Protein AF-A0A5D2UEX8-F1 (afdb_monomer_lite)

pLDDT: mean 79.73, std 14.98, range [32.0, 95.94]

Sequence (135 aa):
VAEQDYEKEKLNERIAKLSGGVSVVQVGTQTEIELKEKKVRVEDALNATKAAVEEGIVVGGGCTFLRLASKVDAIKYSLDNNEEKVGADIVVRCCLEHATSVAKTFLMSDCVVVEIKEPKSVPAGNPVDNSGLHF

Foldseek 3Di:
DVVVVVVVVVVVVVVCVVVVNDDDDDDDDPDPVVVVVVVVVVVVVVVVVVVCVVPNDDDDLLLVLVVVLVCLVVVLVVDDDPVVNVVSVVSSVVSVVVSVVSVVVPDPDPDDDDDDDDDDDDPPDPPPPPPPPDD

Secondary structure (DSSP, 8-state):
-HHHHHHHHHHHHHHHHHHT---PPP---SSHHHHHHHHHHHHHHHHHHHHHHHH----TTTHHHHHHHHHHHHHHTT---HHHHHHHHHHHHHHHHHHHHHHHTT-S-S------PPPP---------TT----

Radius of gyration: 22.63 Å; chains: 1; bounding box: 55×47×54 Å

InterPro domains:
  IPR001844 Chaperonin Cpn60/GroEL [PTHR45633] (2-92)
  IPR002423 Chaperonin Cpn60/GroEL/TCP-1 family [PF00118] (9-83)
  IPR017998 T-complex protein 1 [PR00304] (24-46)
  IPR017998 T-complex protein 1 [PR00304] (57-69)
  IPR018370 Chaperonin Cpn60, conserved site [PS00296] (51-62)
  IPR027409 GroEL-like apical domain superfamily [G3DSA:3.50.7.10] (3-19)
  IPR027410 TCP-1-like chaperonin intermediate domain superfamily [G3DSA:3.30.260.10] (20-56)
  IPR027410 TCP-1-like chaperonin intermediate domain superfamily [SSF54849] (5-55)
  IPR027413 GroEL-like equatorial domain superfamily [G3DSA:1.10.560.10] (57-92)
  IPR027413 GroEL-like equatorial domain superfamily [SSF48592] (35-115)

Organism: Gossypium mustelinum (NCBI:txid34275)

Structure (mmCIF, N/CA/C/O backbone):
data_AF-A0A5D2UEX8-F1
#
_entry.id   AF-A0A5D2UEX8-F1
#
loop_
_atom_site.group_PDB
_atom_site.id
_atom_site.type_symbol
_atom_site.label_atom_id
_atom_site.label_alt_id
_atom_site.label_comp_id
_atom_site.label_asym_id
_atom_site.label_entity_id
_atom_site.label_seq_id
_atom_site.pdbx_PDB_ins_code
_atom_site.Cartn_x
_atom_site.Cartn_y
_atom_site.Cartn_z
_atom_site.occupancy
_atom_site.B_iso_or_equiv
_atom_site.auth_seq_id
_atom_site.auth_comp_id
_atom_site.auth_asym_id
_atom_site.auth_atom_id
_atom_site.pdbx_PDB_model_num
ATOM 1 N N . VAL A 1 1 ? -16.544 30.623 -1.976 1.00 60.50 1 VAL A N 1
ATOM 2 C CA . VAL A 1 1 ? -16.207 29.284 -2.520 1.00 60.50 1 VAL A CA 1
ATOM 3 C C . VAL A 1 1 ? -16.350 28.224 -1.433 1.00 60.50 1 VAL A C 1
ATOM 5 O O . VAL A 1 1 ? -17.199 27.367 -1.597 1.00 60.50 1 VAL A O 1
ATOM 8 N N . ALA A 1 2 ? -15.688 28.376 -0.279 1.00 60.72 2 ALA A N 1
ATOM 9 C CA . ALA A 1 2 ? -15.781 27.434 0.850 1.00 60.72 2 ALA A CA 1
ATOM 10 C C . ALA A 1 2 ? -17.203 27.149 1.399 1.00 60.72 2 ALA A C 1
ATOM 12 O O . ALA A 1 2 ? -17.463 26.039 1.846 1.00 60.72 2 ALA A O 1
ATOM 13 N N . GLU A 1 3 ? -18.136 28.110 1.348 1.00 67.31 3 GLU A N 1
ATOM 14 C CA . GLU A 1 3 ? -19.527 27.901 1.803 1.00 67.31 3 GLU A CA 1
ATOM 15 C C . GLU A 1 3 ? -20.307 26.898 0.931 1.00 67.31 3 GLU A C 1
ATOM 17 O O . GLU A 1 3 ? -21.041 26.068 1.459 1.00 67.31 3 GLU A O 1
ATOM 22 N N . GLN A 1 4 ? -20.112 26.913 -0.396 1.00 81.00 4 GLN A N 1
ATOM 23 C CA . GLN A 1 4 ? -20.830 26.007 -1.305 1.00 81.00 4 GLN A CA 1
ATOM 24 C C . GLN A 1 4 ? -20.332 24.562 -1.223 1.00 81.00 4 GLN A C 1
ATOM 26 O O . GLN A 1 4 ? -21.131 23.638 -1.382 1.00 81.00 4 GLN A O 1
ATOM 31 N N . ASP A 1 5 ? -19.033 24.358 -0.994 1.00 81.25 5 ASP A N 1
ATOM 32 C CA . ASP A 1 5 ? -18.465 23.012 -0.872 1.00 81.25 5 ASP A CA 1
ATOM 33 C C . ASP A 1 5 ? -18.983 22.318 0.397 1.00 81.25 5 ASP A C 1
ATOM 35 O O . ASP A 1 5 ? -19.409 21.164 0.336 1.00 81.25 5 ASP A O 1
ATOM 39 N N . TYR A 1 6 ? -19.079 23.055 1.510 1.00 80.75 6 TYR A N 1
ATOM 40 C CA . TYR A 1 6 ? -19.641 22.553 2.768 1.00 80.75 6 TYR A CA 1
ATOM 41 C C . TYR A 1 6 ? -21.126 22.173 2.647 1.00 80.75 6 TYR A C 1
ATOM 43 O O . TYR A 1 6 ? -21.553 21.112 3.113 1.00 80.75 6 TYR A O 1
ATOM 51 N N . GLU A 1 7 ? -21.931 23.018 1.996 1.00 84.88 7 GLU A N 1
ATOM 52 C CA . GLU A 1 7 ? -23.355 22.736 1.791 1.00 84.88 7 GLU A CA 1
ATOM 53 C C . GLU A 1 7 ? -23.586 21.541 0.858 1.00 84.88 7 GLU A C 1
ATOM 55 O O . GLU A 1 7 ? -24.441 20.695 1.145 1.00 84.88 7 GLU A O 1
ATOM 60 N N . LYS A 1 8 ? -22.801 21.420 -0.223 1.00 85.19 8 LYS A N 1
ATOM 61 C CA . LYS A 1 8 ? -22.847 20.256 -1.122 1.00 85.19 8 LYS A CA 1
ATOM 62 C C . LYS A 1 8 ? -22.486 18.964 -0.402 1.00 85.19 8 LYS A C 1
ATOM 64 O O . LYS A 1 8 ? -23.174 17.962 -0.587 1.00 85.19 8 LYS A O 1
ATOM 69 N N . GLU A 1 9 ? -21.454 18.981 0.435 1.00 83.31 9 GLU A N 1
ATOM 70 C CA . GLU A 1 9 ? -21.038 17.812 1.212 1.00 83.31 9 GLU A CA 1
ATOM 71 C C . GLU A 1 9 ? -22.136 17.372 2.194 1.00 83.31 9 GLU A C 1
ATOM 73 O O . GLU A 1 9 ? -22.502 16.195 2.240 1.00 83.31 9 GLU A O 1
ATOM 78 N N . LYS A 1 10 ? -22.767 18.323 2.899 1.00 83.31 10 LYS A N 1
ATOM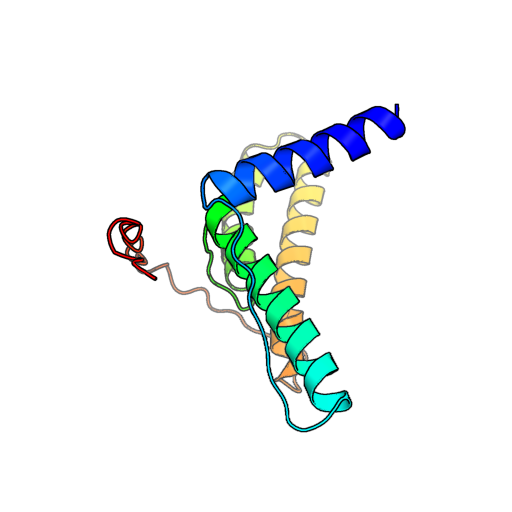 79 C CA . LYS A 1 10 ? -23.892 18.040 3.807 1.00 83.31 10 LYS A CA 1
ATOM 80 C C . LYS A 1 10 ? -25.141 17.522 3.094 1.00 83.31 10 LYS A C 1
ATOM 82 O O . LYS A 1 10 ? -25.833 16.652 3.633 1.00 83.31 10 LYS A O 1
ATOM 87 N N . LEU A 1 11 ? -25.464 18.056 1.917 1.00 82.62 11 LEU A N 1
ATOM 88 C CA . LEU A 1 11 ? -26.586 17.580 1.103 1.00 82.62 11 LEU A CA 1
ATOM 89 C C . LEU A 1 11 ? -26.324 16.166 0.575 1.00 82.62 11 LEU A C 1
ATOM 91 O O . LEU A 1 11 ? -27.205 15.312 0.681 1.00 82.62 11 LEU A O 1
ATOM 95 N N . ASN A 1 12 ? -25.106 15.892 0.106 1.00 81.31 12 ASN A N 1
ATOM 96 C CA . ASN A 1 12 ? -24.697 14.561 -0.337 1.00 81.31 12 ASN A CA 1
ATOM 97 C C . ASN A 1 12 ? -24.721 13.541 0.806 1.00 81.31 12 ASN A C 1
ATOM 99 O O . ASN A 1 12 ? -25.235 12.442 0.616 1.00 81.31 12 ASN A O 1
ATOM 103 N N . GLU A 1 13 ? -24.279 13.909 2.013 1.00 78.94 13 GLU A N 1
ATOM 104 C CA . GLU A 1 13 ? -24.421 13.065 3.209 1.00 78.94 13 GLU A CA 1
ATOM 105 C C . GLU A 1 13 ? -25.884 12.682 3.472 1.00 78.94 13 GLU A C 1
ATOM 107 O O . GLU A 1 13 ? -26.180 11.543 3.830 1.00 78.94 13 GLU A O 1
ATOM 112 N N . ARG A 1 14 ? -26.819 13.631 3.333 1.00 81.75 14 ARG A N 1
ATOM 113 C CA . ARG A 1 14 ? -28.248 13.377 3.571 1.00 81.75 14 ARG A CA 1
ATOM 114 C C . ARG A 1 14 ? -28.850 12.480 2.497 1.00 81.75 14 ARG A C 1
ATOM 116 O O . ARG A 1 14 ? -29.571 11.548 2.841 1.00 81.75 14 ARG A O 1
ATOM 123 N N . ILE A 1 15 ? -28.541 12.739 1.226 1.00 81.12 15 ILE A N 1
ATOM 124 C CA . ILE A 1 15 ? -28.991 11.908 0.101 1.00 81.12 15 ILE A CA 1
ATOM 125 C C . ILE A 1 15 ? -28.468 10.481 0.276 1.00 81.12 15 ILE A C 1
ATOM 127 O O . ILE A 1 15 ? -29.248 9.537 0.200 1.00 81.12 15 ILE A O 1
ATOM 131 N N . ALA A 1 16 ? -27.187 10.330 0.613 1.00 80.69 16 ALA A N 1
ATOM 132 C CA . ALA A 1 16 ? -26.571 9.033 0.848 1.00 80.69 16 ALA A CA 1
ATOM 133 C C . ALA A 1 16 ? -27.176 8.306 2.065 1.00 80.69 16 ALA A C 1
ATOM 135 O O . ALA A 1 16 ? -27.387 7.099 2.009 1.00 80.69 16 ALA A O 1
ATOM 136 N N . LYS A 1 17 ? -27.542 9.010 3.146 1.00 77.75 17 LYS A N 1
ATOM 137 C CA . LYS A 1 17 ? -28.271 8.398 4.279 1.00 77.75 17 LYS A CA 1
ATOM 138 C C . LYS A 1 17 ? -29.657 7.874 3.889 1.00 77.75 17 LYS A C 1
ATOM 140 O O . LYS A 1 17 ? -30.092 6.879 4.455 1.00 77.75 17 LYS A O 1
ATOM 145 N N . LEU A 1 18 ? -30.343 8.518 2.940 1.00 79.38 18 LEU A N 1
ATOM 146 C CA . LEU A 1 18 ? -31.648 8.069 2.435 1.00 79.38 18 LEU A CA 1
ATOM 147 C C . LEU A 1 18 ? -31.529 6.910 1.435 1.00 79.38 18 LEU A C 1
ATOM 149 O O . LEU A 1 18 ? -32.409 6.056 1.394 1.00 79.38 18 LEU A O 1
ATOM 153 N N . SER A 1 19 ? -30.457 6.871 0.641 1.00 81.56 19 SER A N 1
ATOM 154 C CA . SER A 1 19 ? -30.220 5.839 -0.377 1.00 81.56 19 SER A CA 1
ATOM 155 C C . SER A 1 19 ? -29.408 4.634 0.116 1.00 81.56 19 SER A C 1
ATOM 157 O O . SER A 1 19 ? -29.078 3.764 -0.685 1.00 81.56 19 SER A O 1
ATOM 159 N N . GLY A 1 20 ? -29.072 4.569 1.411 1.00 72.62 20 GLY A N 1
ATOM 160 C CA . GLY A 1 20 ? -28.251 3.494 1.985 1.00 72.62 20 GLY A CA 1
ATOM 161 C C . GLY A 1 20 ? -26.750 3.604 1.680 1.00 72.62 20 GLY A C 1
ATOM 162 O O . GLY A 1 20 ? -25.998 2.674 1.943 1.00 72.62 20 GLY A O 1
ATOM 163 N N . GLY A 1 21 ? -26.289 4.741 1.153 1.00 74.00 21 GLY A N 1
ATOM 164 C CA . GLY A 1 21 ? -24.887 5.011 0.819 1.00 74.00 21 GLY A CA 1
ATOM 165 C C . GLY A 1 21 ? -23.983 5.405 1.998 1.00 74.00 21 GLY A C 1
ATOM 166 O O . GLY A 1 21 ? -22.802 5.657 1.780 1.00 74.00 21 GLY A O 1
ATOM 167 N N . VAL A 1 22 ? -24.498 5.486 3.233 1.00 76.44 22 VAL A N 1
ATOM 168 C CA . VAL A 1 22 ? -23.695 5.767 4.441 1.00 76.44 22 VAL A CA 1
ATOM 169 C C . VAL A 1 22 ? -23.863 4.647 5.461 1.00 76.44 22 VAL A C 1
ATOM 171 O O . VAL A 1 22 ? -24.933 4.485 6.042 1.00 76.44 22 VAL A O 1
ATOM 174 N N . SER A 1 23 ? -22.778 3.928 5.738 1.00 73.69 23 SER A N 1
ATOM 175 C CA . SER A 1 23 ? -22.689 2.913 6.792 1.00 73.69 23 SER A CA 1
ATOM 176 C C . SER A 1 23 ? -21.909 3.446 7.998 1.00 73.69 23 SER A C 1
ATOM 178 O O . SER A 1 23 ? -20.800 3.960 7.842 1.00 73.69 23 SER A O 1
ATOM 180 N N . VAL A 1 24 ? -22.464 3.307 9.207 1.00 80.62 24 VAL A N 1
ATOM 181 C CA . VAL A 1 24 ? -21.809 3.719 10.462 1.00 80.62 24 VAL A CA 1
ATOM 182 C C . VAL A 1 24 ? -21.258 2.488 11.178 1.00 80.62 24 VAL A C 1
ATOM 184 O O . VAL A 1 24 ? -22.019 1.603 11.558 1.00 80.62 24 VAL A O 1
ATOM 187 N N . VAL A 1 25 ? -19.942 2.448 11.400 1.00 84.00 25 VAL A N 1
ATOM 188 C CA . VAL A 1 25 ? -19.274 1.369 12.146 1.00 84.00 25 VAL A CA 1
ATOM 189 C C . VAL A 1 25 ? -19.055 1.815 13.591 1.00 84.00 25 VAL A C 1
ATOM 191 O O . VAL A 1 25 ? -18.349 2.790 13.843 1.00 84.00 25 VAL A O 1
ATOM 194 N N . GLN A 1 26 ? -19.662 1.105 14.545 1.00 85.94 26 GLN A N 1
ATOM 195 C CA . GLN A 1 26 ? -19.477 1.351 15.977 1.00 85.94 26 GLN A CA 1
ATOM 196 C C . GLN A 1 26 ? -18.456 0.370 16.555 1.00 85.94 26 GLN A C 1
ATOM 198 O O . GLN A 1 26 ? -18.601 -0.843 16.421 1.00 85.94 26 GLN A O 1
ATOM 203 N N . VAL A 1 27 ? -17.429 0.897 17.220 1.00 84.06 27 VAL A N 1
ATOM 204 C CA . VAL A 1 27 ? -16.362 0.101 17.837 1.00 84.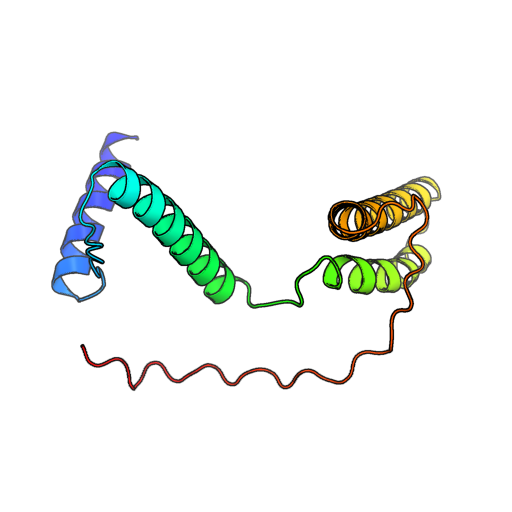06 27 VAL A CA 1
ATOM 205 C C . VAL A 1 27 ? -16.452 0.260 19.351 1.00 84.06 27 VAL A C 1
ATOM 207 O O . VAL A 1 27 ? -16.299 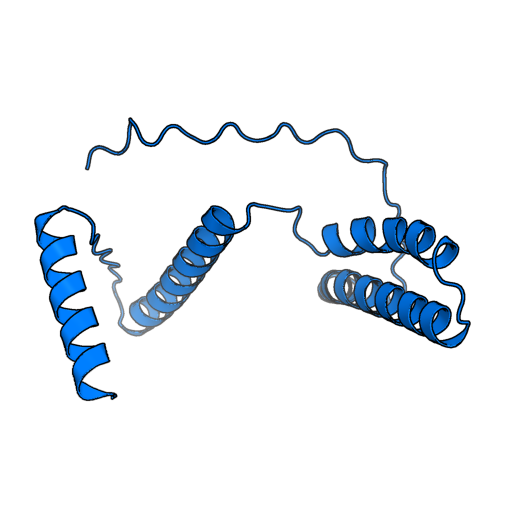1.365 19.862 1.00 84.06 27 VAL A O 1
ATOM 210 N N . GLY A 1 28 ? -16.719 -0.838 20.063 1.00 85.94 28 GLY A N 1
ATOM 211 C CA . GLY A 1 28 ? -16.803 -0.866 21.527 1.00 85.94 28 GLY A CA 1
ATOM 212 C C . GLY A 1 28 ? -15.538 -1.419 22.197 1.00 85.94 28 GLY A C 1
ATOM 213 O O . GLY A 1 28 ? -14.930 -2.383 21.713 1.00 85.94 28 GLY A O 1
ATOM 214 N N . THR A 1 29 ? -15.160 -0.826 23.332 1.00 86.69 29 THR A N 1
ATOM 215 C CA . THR A 1 29 ? -14.075 -1.275 24.230 1.00 86.69 29 THR A CA 1
ATOM 216 C C . THR A 1 29 ? -14.439 -1.030 25.693 1.00 86.69 29 THR A C 1
ATOM 218 O O . THR A 1 29 ? -15.394 -0.311 25.984 1.00 86.69 29 THR A O 1
ATOM 221 N N . GLN A 1 30 ? -13.692 -1.645 26.618 1.00 86.75 30 GLN A N 1
ATOM 222 C CA . GLN A 1 30 ? -13.934 -1.499 28.059 1.00 86.75 30 GLN A CA 1
ATOM 223 C C . GLN A 1 30 ? -13.282 -0.238 28.645 1.00 86.75 30 GLN A C 1
ATOM 225 O O . GLN A 1 30 ? -13.770 0.288 29.641 1.00 86.75 30 GLN A O 1
ATOM 230 N N . THR A 1 31 ? -12.206 0.267 28.030 1.00 91.94 31 THR A N 1
ATOM 231 C CA . THR A 1 31 ? -11.480 1.461 28.493 1.00 91.94 31 THR A CA 1
ATOM 232 C C . THR A 1 31 ? -11.325 2.508 27.385 1.00 91.94 31 THR A C 1
ATOM 234 O O . THR A 1 31 ? -11.338 2.187 26.192 1.00 91.94 31 THR A O 1
ATOM 237 N N . GLU A 1 32 ? -11.165 3.777 27.776 1.00 88.81 32 GLU A N 1
ATOM 238 C CA . GLU A 1 32 ? -10.996 4.909 26.849 1.00 88.81 32 GLU A CA 1
ATOM 239 C C . GLU A 1 32 ? -9.686 4.823 26.044 1.00 88.81 32 GLU A C 1
ATOM 241 O O . GLU A 1 32 ? -9.648 5.170 24.863 1.00 88.81 32 GLU A O 1
ATOM 246 N N . ILE A 1 33 ? -8.618 4.302 26.657 1.00 91.31 33 ILE A N 1
ATOM 247 C CA . ILE A 1 33 ? -7.313 4.131 26.002 1.00 91.31 33 ILE A CA 1
ATOM 248 C C . ILE A 1 33 ? -7.428 3.107 24.864 1.00 91.31 33 ILE A C 1
ATOM 250 O O . ILE A 1 33 ? -7.024 3.389 23.735 1.00 91.31 33 ILE A O 1
ATOM 254 N N . GLU A 1 34 ? -8.061 1.960 25.129 1.00 89.94 34 GLU A N 1
ATOM 255 C CA . GLU A 1 34 ? -8.329 0.944 24.105 1.00 89.94 34 GLU A CA 1
ATOM 256 C C . GLU A 1 34 ? -9.261 1.461 23.007 1.00 89.94 34 GLU A C 1
ATOM 258 O O . GLU A 1 34 ? -9.091 1.099 21.841 1.00 89.94 34 GLU A O 1
ATOM 263 N N . LEU A 1 35 ? -10.239 2.309 23.358 1.00 92.06 35 LEU A N 1
ATOM 264 C CA . LEU A 1 35 ? -11.164 2.898 22.387 1.00 92.06 35 LEU A CA 1
ATOM 265 C C . LEU A 1 35 ? -10.384 3.701 21.347 1.00 92.06 35 LEU A C 1
ATOM 267 O O . LEU A 1 35 ? -10.608 3.558 20.144 1.00 92.06 35 LEU A O 1
ATOM 271 N N . LYS A 1 36 ? -9.438 4.522 21.814 1.00 89.12 36 LYS A N 1
ATOM 272 C CA . LYS A 1 36 ? -8.610 5.363 20.951 1.00 89.12 36 LYS A CA 1
ATOM 273 C C . LYS A 1 36 ? -7.673 4.531 20.078 1.00 89.12 36 LYS A C 1
ATOM 275 O O . LYS A 1 36 ? -7.556 4.810 18.888 1.00 89.12 36 LYS A O 1
ATOM 280 N N . GLU A 1 37 ? -7.062 3.485 20.630 1.00 92.38 37 GLU A N 1
ATOM 281 C CA . GLU A 1 37 ? -6.197 2.577 19.870 1.00 92.38 37 GLU A CA 1
ATOM 282 C C . GLU A 1 37 ? -6.975 1.811 18.786 1.00 92.38 37 GLU A C 1
ATOM 284 O O . GLU A 1 37 ? -6.567 1.780 17.622 1.00 92.38 37 GLU A O 1
ATOM 289 N N . LYS A 1 38 ? -8.134 1.230 19.135 1.00 91.12 38 LYS A N 1
ATOM 290 C CA . LYS A 1 38 ? -8.977 0.526 18.159 1.00 91.12 38 LYS A CA 1
ATOM 291 C C . LYS A 1 38 ? -9.528 1.466 17.098 1.00 91.12 38 LYS A C 1
ATOM 293 O O . LYS A 1 38 ? -9.613 1.055 15.946 1.00 91.12 38 LYS A O 1
ATOM 298 N N . LYS A 1 39 ? -9.876 2.704 17.457 1.00 90.62 39 LYS A N 1
ATOM 299 C CA . LYS A 1 39 ? -10.333 3.704 16.491 1.00 90.62 39 LYS A CA 1
ATOM 300 C C . LYS A 1 39 ? -9.280 3.947 15.409 1.00 90.62 39 LYS A C 1
ATOM 302 O O . LYS A 1 39 ? -9.604 3.799 14.238 1.00 90.62 39 LYS A O 1
ATOM 307 N N . VAL A 1 40 ? -8.030 4.225 15.792 1.00 93.62 40 VAL A N 1
ATOM 308 C CA . VAL A 1 40 ? -6.937 4.463 14.828 1.00 93.62 40 VAL A CA 1
ATOM 309 C C . VAL A 1 40 ? -6.696 3.233 13.948 1.00 93.62 40 VAL A C 1
ATOM 311 O O . VAL A 1 40 ? -6.530 3.360 12.741 1.00 93.62 40 VAL A O 1
ATOM 314 N N . ARG A 1 41 ? -6.752 2.026 14.524 1.00 94.06 41 ARG A N 1
ATOM 315 C CA . ARG A 1 41 ? -6.600 0.772 13.767 1.00 94.06 41 ARG A CA 1
ATOM 316 C C . ARG A 1 41 ? -7.725 0.548 12.749 1.00 94.06 41 ARG A C 1
ATOM 318 O O . ARG A 1 41 ? -7.471 0.066 11.651 1.00 94.06 41 ARG A O 1
ATOM 325 N N . VAL A 1 42 ? -8.966 0.868 13.115 1.00 93.75 42 VAL A N 1
ATOM 326 C CA . VAL A 1 42 ? -10.125 0.738 12.218 1.00 93.75 42 VAL A CA 1
ATOM 327 C C . VAL A 1 42 ? -10.093 1.800 11.122 1.00 93.75 42 VAL A C 1
ATOM 329 O O . VAL A 1 42 ? -10.388 1.479 9.975 1.00 93.75 42 VAL A O 1
ATOM 332 N N . GLU A 1 43 ? -9.701 3.033 11.446 1.00 91.56 43 GLU A N 1
ATOM 333 C CA . GLU A 1 43 ? -9.517 4.101 10.456 1.00 91.56 43 GLU A CA 1
ATOM 334 C C . GLU A 1 43 ? -8.445 3.731 9.421 1.00 91.56 43 GLU A C 1
ATOM 336 O O . GLU A 1 43 ? -8.684 3.870 8.222 1.00 91.56 43 GLU A O 1
ATOM 341 N N . ASP A 1 44 ? -7.311 3.181 9.862 1.00 95.94 44 ASP A N 1
ATOM 342 C CA . ASP A 1 44 ? -6.244 2.710 8.974 1.00 95.94 44 ASP A CA 1
ATOM 343 C C . ASP A 1 44 ? -6.718 1.569 8.055 1.00 95.94 44 ASP A C 1
ATOM 345 O O . ASP A 1 44 ? -6.585 1.643 6.833 1.00 95.94 44 ASP A O 1
ATOM 349 N N . ALA A 1 45 ? -7.386 0.555 8.616 1.00 94.25 45 ALA A N 1
ATOM 350 C CA . ALA A 1 45 ? -7.920 -0.567 7.841 1.00 94.25 45 ALA A CA 1
ATOM 351 C C . ALA A 1 45 ? -8.984 -0.136 6.814 1.00 94.25 45 ALA A C 1
ATOM 353 O O . ALA A 1 45 ? -9.024 -0.640 5.687 1.00 94.25 45 ALA A O 1
ATOM 354 N N . LEU A 1 46 ? -9.855 0.803 7.185 1.00 91.12 46 LEU A N 1
ATOM 355 C CA . LEU A 1 46 ? -10.888 1.334 6.301 1.00 91.12 46 LEU A CA 1
ATOM 356 C C . LEU A 1 46 ? -10.270 2.125 5.144 1.00 91.12 46 LEU A C 1
ATOM 358 O O . LEU A 1 46 ? -10.703 1.983 4.003 1.00 91.12 46 LEU A O 1
ATOM 362 N N . ASN A 1 47 ? -9.230 2.912 5.409 1.00 92.88 47 ASN A N 1
ATOM 363 C CA . ASN A 1 47 ? -8.524 3.636 4.357 1.00 92.88 47 ASN A CA 1
ATOM 364 C C . ASN A 1 47 ? -7.746 2.684 3.435 1.00 92.88 47 ASN A C 1
ATOM 366 O O . ASN A 1 47 ? -7.809 2.836 2.216 1.00 92.88 47 ASN A O 1
ATOM 370 N N . ALA A 1 48 ? -7.095 1.657 3.988 1.00 94.38 48 ALA A N 1
ATOM 371 C CA . ALA A 1 48 ? -6.372 0.654 3.209 1.00 94.38 48 ALA A CA 1
ATOM 372 C C . ALA A 1 48 ? -7.296 -0.143 2.272 1.00 94.38 48 ALA A C 1
ATOM 374 O O . ALA A 1 48 ? -6.968 -0.369 1.109 1.00 94.38 48 ALA A O 1
ATOM 375 N N . THR A 1 49 ? -8.470 -0.549 2.759 1.00 93.75 49 THR A N 1
ATOM 376 C CA . THR A 1 49 ? -9.448 -1.298 1.951 1.00 93.75 49 THR A CA 1
ATOM 377 C C . THR A 1 49 ? -10.098 -0.436 0.875 1.00 93.75 49 THR A C 1
ATOM 379 O O . THR A 1 49 ? -10.283 -0.920 -0.238 1.00 93.75 49 THR A O 1
ATOM 382 N N . LYS A 1 50 ? -10.381 0.843 1.155 1.00 90.94 50 LYS A N 1
ATOM 383 C CA . LYS A 1 50 ? -10.850 1.790 0.131 1.00 90.94 50 LYS A CA 1
ATOM 384 C C . LYS A 1 50 ? -9.840 1.942 -1.006 1.00 90.94 50 LYS A C 1
ATOM 386 O O . LYS A 1 50 ? -10.208 1.745 -2.158 1.00 90.94 50 LYS A O 1
ATOM 391 N N . ALA A 1 51 ? -8.570 2.189 -0.680 1.00 92.44 51 ALA A N 1
ATOM 392 C CA . ALA A 1 51 ? -7.511 2.313 -1.684 1.00 92.44 51 ALA A CA 1
ATOM 393 C C . ALA A 1 51 ? -7.336 1.022 -2.506 1.00 92.44 51 ALA A C 1
ATOM 395 O O . ALA A 1 51 ? -7.211 1.065 -3.726 1.00 92.44 51 ALA A O 1
ATOM 396 N N . ALA A 1 52 ? -7.406 -0.141 -1.852 1.00 92.44 52 ALA A N 1
ATOM 397 C CA . ALA A 1 52 ? -7.319 -1.437 -2.521 1.00 92.44 52 ALA A CA 1
ATOM 398 C C . ALA A 1 52 ? -8.475 -1.702 -3.503 1.00 92.44 52 ALA A C 1
ATOM 400 O O . ALA A 1 52 ? -8.279 -2.396 -4.499 1.00 92.44 52 ALA A O 1
ATOM 401 N N . VAL A 1 53 ? -9.675 -1.181 -3.230 1.00 91.81 53 VAL A N 1
ATOM 402 C CA . VAL A 1 53 ? -10.828 -1.295 -4.137 1.00 91.81 53 VAL A CA 1
ATOM 403 C C . VAL A 1 53 ? -10.676 -0.373 -5.350 1.00 91.81 53 VAL A C 1
ATOM 405 O O . VAL A 1 53 ? -11.068 -0.760 -6.447 1.00 91.81 53 VAL A O 1
ATOM 408 N N . GLU A 1 54 ? -10.098 0.816 -5.171 1.00 89.31 54 GLU A N 1
ATOM 409 C CA . GLU A 1 54 ? -9.918 1.803 -6.244 1.00 89.31 54 GLU A CA 1
ATOM 410 C C . GLU A 1 54 ? -8.758 1.452 -7.192 1.00 89.31 54 GLU A C 1
ATOM 412 O O . GLU A 1 54 ? -8.931 1.484 -8.411 1.00 89.31 54 GLU A O 1
ATOM 417 N N . GLU A 1 55 ? -7.589 1.094 -6.652 1.00 90.56 55 GLU A N 1
ATOM 418 C CA . GLU A 1 55 ? -6.358 0.874 -7.436 1.00 90.56 55 GLU A CA 1
ATOM 419 C C . GLU A 1 55 ? -6.013 -0.611 -7.643 1.00 90.56 55 GLU A C 1
ATOM 421 O O . GLU A 1 55 ? -5.174 -0.960 -8.479 1.00 90.56 55 GLU A O 1
ATOM 426 N N . GLY A 1 56 ? -6.669 -1.508 -6.905 1.00 88.94 56 GLY A N 1
ATOM 427 C CA . GLY A 1 56 ? -6.356 -2.933 -6.880 1.00 88.94 56 GLY A CA 1
ATOM 428 C C . GLY A 1 56 ? -5.278 -3.303 -5.856 1.00 88.94 56 GLY A C 1
ATOM 429 O O . GLY A 1 56 ? -4.781 -2.486 -5.084 1.00 88.94 56 GLY A O 1
ATOM 430 N N . ILE A 1 57 ? -4.920 -4.590 -5.823 1.00 90.44 57 ILE A N 1
ATOM 431 C CA . ILE A 1 57 ? -4.024 -5.165 -4.810 1.00 90.44 57 ILE A CA 1
ATOM 432 C C . ILE A 1 57 ? -2.752 -5.693 -5.474 1.00 90.44 57 ILE A C 1
ATOM 434 O O . ILE A 1 57 ? -2.799 -6.385 -6.493 1.00 90.44 57 ILE A O 1
ATOM 438 N N . VAL A 1 58 ? -1.604 -5.420 -4.853 1.00 89.50 58 VAL A N 1
ATOM 439 C CA 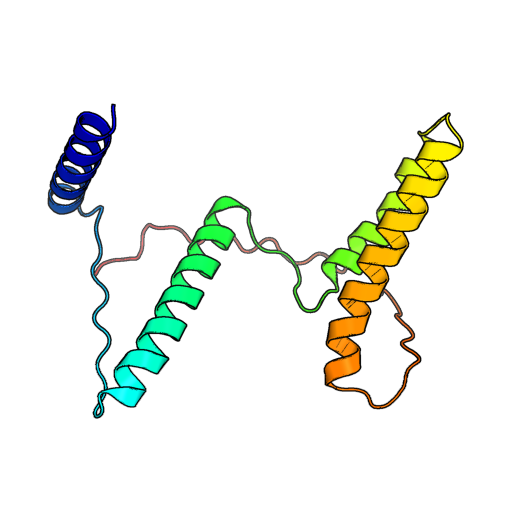. VAL A 1 58 ? -0.285 -5.925 -5.263 1.00 89.50 58 VAL A CA 1
ATOM 440 C C . VAL A 1 58 ? 0.385 -6.711 -4.136 1.00 89.50 58 VAL A C 1
ATOM 442 O O . VAL A 1 58 ? -0.060 -6.707 -2.989 1.00 89.50 58 VAL A O 1
ATOM 445 N N . VAL A 1 59 ? 1.479 -7.408 -4.451 1.00 88.75 59 VAL A N 1
ATOM 446 C CA . VAL A 1 59 ? 2.233 -8.168 -3.444 1.00 88.75 59 VAL A CA 1
ATOM 447 C C . VAL A 1 59 ? 2.950 -7.202 -2.492 1.00 88.75 59 VAL A C 1
ATOM 449 O O . VAL A 1 59 ? 3.717 -6.344 -2.930 1.00 88.75 59 VAL A O 1
ATOM 452 N N . GLY A 1 60 ? 2.716 -7.350 -1.188 1.00 86.75 60 GLY A N 1
ATOM 453 C CA . GLY A 1 60 ? 3.328 -6.517 -0.150 1.00 86.75 60 GLY A CA 1
ATOM 454 C C . GLY A 1 60 ? 4.806 -6.828 0.127 1.00 86.75 60 GLY A C 1
ATOM 455 O O . GLY A 1 60 ? 5.507 -7.436 -0.684 1.00 86.75 60 GLY A O 1
ATOM 456 N N . GLY A 1 61 ? 5.292 -6.386 1.291 1.00 83.69 61 GLY A N 1
ATOM 457 C CA . GLY A 1 61 ? 6.637 -6.706 1.795 1.00 83.69 61 GLY A CA 1
ATOM 458 C C . GLY A 1 61 ? 7.798 -6.136 0.971 1.00 83.69 61 GLY A C 1
ATOM 459 O O . GLY A 1 61 ? 8.912 -6.637 1.058 1.00 83.69 61 GLY A O 1
ATOM 460 N N . GLY A 1 62 ? 7.544 -5.139 0.119 1.00 84.44 62 GLY A N 1
ATOM 461 C CA . GLY A 1 62 ? 8.550 -4.580 -0.790 1.00 84.44 62 GLY A CA 1
ATOM 462 C C . GLY A 1 62 ? 8.848 -5.439 -2.027 1.00 84.44 62 GLY A C 1
ATOM 463 O O . GLY A 1 62 ? 9.575 -4.994 -2.914 1.00 84.44 62 GLY A O 1
ATOM 464 N N . CYS A 1 63 ? 8.240 -6.625 -2.168 1.00 86.31 63 CYS A N 1
ATOM 465 C CA . CYS A 1 63 ? 8.442 -7.499 -3.330 1.00 86.31 63 CYS A CA 1
ATOM 466 C C . CYS A 1 63 ? 7.971 -6.870 -4.648 1.00 86.31 63 CYS A C 1
ATOM 468 O O . CYS A 1 63 ? 8.533 -7.155 -5.706 1.00 86.31 63 CYS A O 1
ATOM 470 N N . THR A 1 64 ? 6.956 -6.004 -4.606 1.00 87.81 64 THR A N 1
ATOM 471 C CA . THR A 1 64 ? 6.497 -5.288 -5.805 1.00 87.81 64 THR A CA 1
ATOM 472 C C . THR A 1 64 ? 7.569 -4.340 -6.348 1.00 87.81 64 THR A C 1
ATOM 474 O O . THR A 1 64 ? 7.784 -4.324 -7.556 1.00 87.81 64 THR A O 1
ATOM 477 N N . PHE A 1 65 ? 8.323 -3.641 -5.491 1.00 88.19 65 PHE A N 1
ATOM 478 C CA . PHE A 1 65 ? 9.421 -2.773 -5.936 1.00 88.19 65 PHE A CA 1
ATOM 479 C C . PHE A 1 65 ? 10.533 -3.555 -6.638 1.00 88.19 65 PHE A C 1
ATOM 481 O O . PHE A 1 65 ? 11.038 -3.111 -7.665 1.00 88.19 65 PHE A O 1
ATOM 488 N N . LEU A 1 66 ? 10.848 -4.757 -6.149 1.00 86.69 66 LEU A N 1
ATOM 489 C CA . LEU A 1 66 ? 11.821 -5.656 -6.775 1.00 86.69 66 LEU A CA 1
ATOM 490 C C . LEU A 1 66 ? 11.382 -6.096 -8.180 1.00 86.69 66 LEU A C 1
ATOM 492 O O . LEU A 1 66 ? 12.180 -6.103 -9.114 1.00 86.69 66 LEU A O 1
ATOM 496 N N . ARG A 1 67 ? 10.091 -6.404 -8.351 1.00 86.31 67 ARG A N 1
ATOM 497 C CA . ARG A 1 67 ? 9.512 -6.765 -9.658 1.00 86.31 67 ARG A CA 1
ATOM 498 C C . ARG A 1 67 ? 9.434 -5.588 -10.627 1.00 86.31 67 ARG A C 1
ATOM 500 O O . ARG A 1 67 ? 9.500 -5.786 -11.837 1.00 86.31 67 ARG A O 1
ATOM 507 N N . LEU A 1 68 ? 9.234 -4.375 -10.117 1.00 86.94 68 LEU A N 1
ATOM 508 C CA . LEU A 1 68 ? 9.247 -3.170 -10.942 1.00 86.94 68 LEU A CA 1
ATOM 509 C C . LEU A 1 68 ? 10.672 -2.837 -11.383 1.00 86.94 68 LEU A C 1
ATOM 511 O O . LEU A 1 68 ? 10.877 -2.566 -12.562 1.00 86.94 68 LEU A O 1
ATOM 515 N N . ALA A 1 69 ? 11.653 -2.958 -10.485 1.00 87.75 69 ALA A N 1
ATOM 516 C CA . ALA A 1 69 ? 13.062 -2.720 -10.781 1.00 87.75 69 ALA A CA 1
ATOM 517 C C . ALA A 1 69 ? 13.562 -3.559 -11.971 1.00 87.75 69 ALA A C 1
ATOM 519 O O . ALA A 1 69 ? 14.192 -3.007 -12.868 1.00 87.75 69 ALA A O 1
ATOM 520 N N . SER A 1 70 ? 13.191 -4.845 -12.059 1.00 84.94 70 SER A N 1
ATOM 521 C CA . SER A 1 70 ? 13.571 -5.705 -13.196 1.00 84.94 70 SER A CA 1
ATOM 522 C C . SER A 1 70 ? 12.963 -5.278 -14.538 1.00 84.94 70 SER A C 1
ATOM 524 O O . SER A 1 70 ? 13.456 -5.666 -15.591 1.00 84.94 70 SER A O 1
ATOM 526 N N . LYS A 1 71 ? 11.873 -4.498 -14.531 1.00 86.88 71 LYS A N 1
ATOM 527 C CA . LYS A 1 71 ? 11.261 -3.963 -15.759 1.00 86.88 71 LYS A CA 1
ATOM 528 C C . LYS A 1 71 ? 11.892 -2.647 -16.211 1.00 86.88 71 LYS A C 1
ATOM 530 O O . LYS A 1 71 ? 11.753 -2.296 -17.379 1.00 86.88 71 LYS A O 1
ATOM 535 N N . VAL A 1 72 ? 12.585 -1.927 -15.325 1.00 86.19 72 VAL A N 1
ATOM 536 C CA . VAL A 1 72 ? 13.221 -0.644 -15.665 1.00 86.19 72 VAL A CA 1
ATOM 537 C C . VAL A 1 72 ? 14.352 -0.837 -16.674 1.00 86.19 72 VAL A C 1
ATOM 5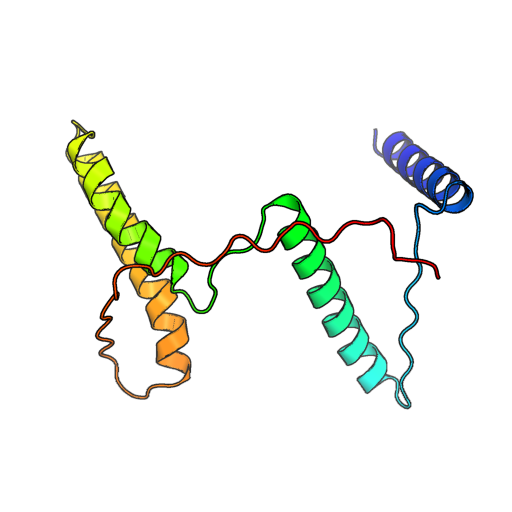39 O O . VAL A 1 72 ? 14.567 0.034 -17.512 1.00 86.19 72 VAL A O 1
ATOM 542 N N . ASP A 1 73 ? 15.019 -1.992 -16.678 1.00 83.88 73 ASP A N 1
ATOM 543 C CA . ASP A 1 73 ? 16.071 -2.275 -17.658 1.00 83.88 73 ASP A CA 1
ATOM 544 C C . ASP A 1 73 ? 15.542 -2.254 -19.100 1.00 83.88 73 ASP A C 1
ATOM 546 O O . ASP A 1 73 ? 16.214 -1.729 -19.983 1.00 83.88 73 ASP A O 1
ATOM 550 N N . ALA A 1 74 ? 14.298 -2.688 -19.338 1.00 86.06 74 ALA A N 1
ATOM 551 C CA . ALA A 1 74 ? 13.656 -2.560 -20.648 1.00 86.06 74 ALA A CA 1
ATOM 552 C C . ALA A 1 74 ? 13.457 -1.088 -21.063 1.00 86.06 74 ALA A C 1
ATOM 554 O O . ALA A 1 74 ? 13.621 -0.744 -22.232 1.00 86.06 74 ALA A O 1
ATOM 555 N N . ILE A 1 75 ? 13.150 -0.213 -20.101 1.00 84.06 75 ILE A N 1
ATOM 556 C CA . ILE A 1 75 ? 12.930 1.225 -20.323 1.00 84.06 75 ILE A CA 1
ATOM 557 C C . ILE A 1 75 ? 14.259 1.938 -20.610 1.00 84.06 75 ILE A C 1
ATOM 559 O O . ILE A 1 75 ? 14.311 2.836 -21.449 1.00 84.06 75 ILE A O 1
ATOM 563 N N . LYS A 1 76 ? 15.364 1.500 -19.993 1.00 82.50 76 LYS A N 1
ATOM 564 C CA . LYS A 1 76 ? 16.704 2.052 -20.264 1.00 82.50 76 LYS A CA 1
ATOM 565 C C . LYS A 1 76 ? 17.120 1.916 -21.728 1.00 82.50 76 LYS A C 1
ATOM 567 O O . LYS A 1 76 ? 17.823 2.789 -22.230 1.00 82.50 76 LYS A O 1
ATOM 572 N N . TYR A 1 77 ? 16.680 0.858 -22.413 1.00 80.44 77 TYR A N 1
ATOM 573 C CA . TYR A 1 77 ? 16.981 0.652 -23.833 1.00 80.44 77 TYR A CA 1
ATOM 574 C C . TYR A 1 77 ? 16.193 1.575 -24.768 1.00 80.44 77 TYR A C 1
ATOM 576 O O . TYR A 1 77 ? 16.643 1.806 -25.885 1.00 80.44 77 TYR A O 1
ATOM 584 N N . SER A 1 78 ? 15.053 2.114 -24.325 1.00 83.81 78 SER A N 1
ATOM 585 C CA . SER A 1 78 ? 14.264 3.084 -25.099 1.00 83.81 78 SER A CA 1
ATOM 586 C C . SER A 1 78 ? 14.685 4.543 -24.901 1.00 83.81 78 SER A C 1
ATOM 588 O O . SER A 1 78 ? 14.152 5.414 -25.577 1.00 83.81 78 SER A O 1
ATOM 590 N N . LEU A 1 79 ? 15.596 4.822 -23.963 1.00 83.00 79 LEU A N 1
ATOM 591 C CA . LEU A 1 79 ? 16.058 6.177 -23.661 1.00 83.00 79 LEU A CA 1
ATOM 592 C C . LEU A 1 79 ? 17.312 6.505 -24.478 1.00 83.00 79 LEU A C 1
ATOM 594 O O . LEU A 1 79 ? 18.292 5.753 -24.464 1.00 83.00 79 LEU A O 1
ATOM 598 N N . ASP A 1 80 ? 17.304 7.654 -25.146 1.00 82.94 80 ASP A N 1
ATOM 599 C CA . ASP A 1 80 ? 18.419 8.098 -25.988 1.00 82.94 80 ASP A CA 1
ATOM 600 C C . ASP A 1 80 ? 19.444 8.926 -25.198 1.00 82.94 80 ASP A C 1
ATOM 602 O O . ASP A 1 80 ? 20.650 8.826 -25.444 1.00 82.94 80 ASP A O 1
ATOM 606 N N . ASN A 1 81 ? 18.996 9.699 -24.201 1.00 92.62 81 ASN A N 1
ATOM 607 C CA . ASN A 1 81 ? 19.861 10.571 -23.412 1.00 92.62 81 ASN A CA 1
ATOM 608 C C . ASN A 1 81 ? 20.547 9.816 -22.256 1.00 92.62 81 ASN A C 1
ATOM 610 O O . ASN A 1 81 ? 19.938 9.028 -21.530 1.00 92.62 81 ASN A O 1
ATOM 614 N N . ASN A 1 82 ? 21.836 10.085 -22.045 1.00 86.75 82 ASN A N 1
ATOM 615 C CA . ASN A 1 82 ? 22.622 9.448 -20.986 1.00 86.75 82 ASN A CA 1
ATOM 616 C C . ASN A 1 82 ? 22.196 9.902 -19.581 1.00 86.75 82 ASN A C 1
ATOM 618 O O . ASN A 1 82 ? 22.250 9.107 -18.646 1.00 86.75 82 ASN A O 1
ATOM 622 N N . GLU A 1 83 ? 21.737 11.144 -19.423 1.00 89.88 83 GLU A N 1
ATOM 623 C CA . GLU A 1 83 ? 21.256 11.656 -18.131 1.00 89.88 83 GLU A CA 1
ATOM 624 C C . GLU A 1 83 ? 19.976 10.942 -17.675 1.00 89.88 83 GLU A C 1
ATOM 626 O O . GLU A 1 83 ? 19.825 10.601 -16.501 1.00 89.88 83 GLU A O 1
ATOM 631 N N . GLU A 1 84 ? 19.086 10.619 -18.615 1.00 88.62 84 GLU A N 1
ATOM 632 C CA . GLU A 1 84 ? 17.851 9.878 -18.343 1.00 88.62 84 GLU A CA 1
ATOM 633 C C . GLU A 1 84 ? 18.141 8.429 -17.930 1.00 88.62 84 GLU A C 1
ATOM 635 O O . GLU A 1 84 ? 17.485 7.895 -17.035 1.00 88.62 84 GLU A O 1
ATOM 640 N N . LYS A 1 85 ? 19.177 7.808 -18.514 1.00 87.88 85 LYS A N 1
ATOM 641 C CA . LYS A 1 85 ? 19.645 6.470 -18.110 1.00 87.88 85 LYS A CA 1
ATOM 642 C C . LYS A 1 85 ? 20.159 6.459 -16.673 1.00 87.88 85 LYS A C 1
ATOM 644 O O . LYS A 1 85 ? 19.801 5.565 -15.909 1.00 87.88 85 LYS A O 1
ATOM 649 N N . VAL A 1 86 ? 20.927 7.479 -16.284 1.00 90.50 86 VAL A N 1
ATOM 650 C CA . VAL A 1 86 ? 21.368 7.649 -14.890 1.00 90.50 86 VAL A CA 1
ATOM 651 C C . VAL A 1 86 ? 20.163 7.857 -13.966 1.00 90.50 86 VAL A C 1
ATOM 653 O O . VAL A 1 86 ? 20.109 7.266 -12.888 1.00 90.50 86 VAL A O 1
ATOM 656 N N . GLY A 1 87 ? 19.158 8.626 -14.395 1.00 90.25 87 GLY A N 1
ATOM 657 C CA . GLY A 1 87 ? 17.893 8.776 -13.669 1.00 90.2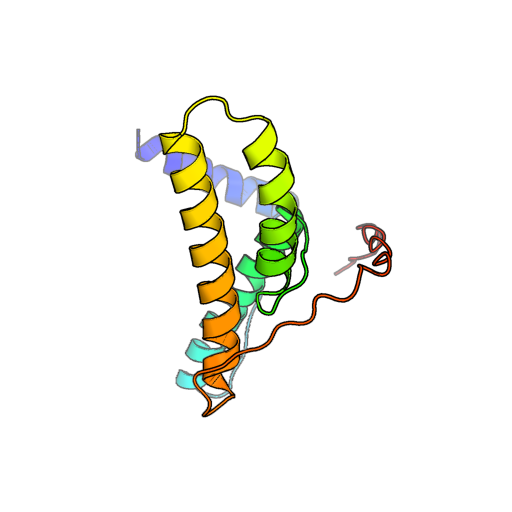5 87 GLY A CA 1
ATOM 658 C C . GLY A 1 87 ? 17.174 7.441 -13.442 1.00 90.25 87 GLY A C 1
ATOM 659 O O . GLY A 1 87 ? 16.760 7.140 -12.321 1.00 90.25 87 GLY A O 1
ATOM 660 N N . ALA A 1 88 ? 17.093 6.595 -14.472 1.00 89.50 88 ALA A N 1
ATOM 661 C CA . ALA A 1 88 ? 16.508 5.260 -14.367 1.00 89.50 88 ALA A CA 1
ATOM 662 C C . ALA A 1 88 ? 17.284 4.353 -13.389 1.00 89.50 88 ALA A C 1
ATOM 664 O O . ALA A 1 88 ? 16.670 3.621 -12.610 1.00 89.50 88 ALA A O 1
ATOM 665 N N . ASP A 1 89 ? 18.619 4.429 -13.372 1.00 89.12 89 ASP A N 1
ATOM 666 C CA . ASP A 1 89 ? 19.453 3.706 -12.401 1.00 89.12 89 ASP A CA 1
ATOM 667 C C . ASP A 1 89 ? 19.198 4.156 -10.953 1.00 89.12 89 ASP A C 1
ATOM 669 O O . ASP A 1 89 ? 19.183 3.327 -10.038 1.00 89.12 89 ASP A O 1
ATOM 673 N N . ILE A 1 90 ? 18.963 5.453 -10.727 1.00 91.31 90 ILE A N 1
ATOM 674 C CA . ILE A 1 90 ? 18.629 5.987 -9.399 1.00 91.31 90 ILE A CA 1
ATOM 675 C C . ILE A 1 90 ? 17.300 5.405 -8.909 1.00 91.31 90 ILE A C 1
ATOM 677 O O . ILE A 1 90 ? 17.227 4.935 -7.774 1.00 91.31 90 ILE A O 1
ATOM 681 N N . VAL A 1 91 ? 16.275 5.361 -9.767 1.00 91.62 91 VAL A N 1
ATOM 682 C CA . VAL A 1 91 ? 14.966 4.785 -9.414 1.00 91.62 91 VAL A CA 1
ATOM 683 C C . VAL A 1 91 ? 15.102 3.314 -9.019 1.00 91.62 91 VAL A C 1
ATOM 685 O O . VAL A 1 91 ? 14.564 2.904 -7.990 1.00 91.62 91 VAL A O 1
ATOM 688 N N . VAL A 1 92 ? 15.881 2.531 -9.774 1.00 90.38 92 VAL A N 1
ATOM 689 C CA . VAL A 1 92 ? 16.160 1.123 -9.442 1.00 90.38 92 VAL A CA 1
ATOM 690 C C . VAL A 1 92 ? 16.801 0.994 -8.057 1.00 90.38 92 VAL A C 1
ATOM 692 O O . VAL A 1 92 ? 16.365 0.167 -7.255 1.00 90.38 92 VAL A O 1
ATOM 695 N N . ARG A 1 93 ? 17.792 1.837 -7.734 1.00 89.88 93 ARG A N 1
ATOM 696 C CA . ARG A 1 93 ? 18.431 1.844 -6.405 1.00 89.88 93 ARG A CA 1
ATOM 697 C C . ARG A 1 93 ? 17.452 2.208 -5.289 1.00 89.88 93 ARG A C 1
ATOM 699 O O . ARG A 1 93 ? 17.451 1.537 -4.260 1.00 89.88 93 ARG A O 1
ATOM 706 N N . CYS A 1 94 ? 16.597 3.212 -5.487 1.00 91.56 94 CYS A N 1
ATOM 707 C CA . CYS A 1 94 ? 15.578 3.594 -4.504 1.00 91.56 94 CYS A CA 1
ATOM 708 C C . CYS A 1 94 ? 14.601 2.444 -4.220 1.00 91.56 94 CYS A C 1
ATOM 710 O O . CYS A 1 94 ? 14.328 2.132 -3.061 1.00 91.56 94 CYS A O 1
ATOM 712 N N . CYS A 1 95 ? 14.121 1.767 -5.267 1.00 89.94 95 CYS A N 1
ATOM 713 C CA . CYS A 1 95 ? 13.246 0.603 -5.133 1.00 89.94 95 CYS A CA 1
ATOM 714 C C . CYS A 1 95 ? 13.904 -0.539 -4.338 1.00 89.94 95 CYS A C 1
ATOM 716 O O . CYS A 1 95 ? 13.245 -1.164 -3.503 1.00 89.94 95 CYS A O 1
ATOM 718 N N . LEU A 1 96 ? 15.196 -0.796 -4.571 1.00 87.31 96 LEU A N 1
ATOM 719 C CA . LEU A 1 96 ? 15.961 -1.810 -3.840 1.00 87.31 96 LEU A CA 1
ATOM 720 C C . LEU A 1 96 ? 16.135 -1.449 -2.360 1.00 87.31 96 LEU A C 1
ATOM 722 O O . LEU A 1 96 ? 15.935 -2.307 -1.498 1.00 87.31 96 LEU A O 1
ATOM 726 N N . GLU A 1 97 ? 16.453 -0.192 -2.045 1.00 88.69 97 GLU A N 1
ATOM 727 C CA . GLU A 1 97 ? 16.631 0.240 -0.654 1.00 88.69 97 GLU A CA 1
ATOM 728 C C . GLU A 1 97 ? 15.319 0.157 0.135 1.00 88.69 97 GLU A C 1
ATOM 730 O O . GLU A 1 97 ? 15.318 -0.294 1.278 1.00 88.69 97 GLU A O 1
ATOM 735 N N . HIS A 1 98 ? 14.182 0.494 -0.483 1.00 89.00 98 HIS A N 1
ATOM 736 C CA . HIS A 1 98 ? 12.871 0.369 0.163 1.00 89.00 98 HIS A CA 1
ATOM 737 C C . HIS A 1 98 ? 12.537 -1.086 0.513 1.00 89.00 98 HIS A C 1
ATOM 739 O O . HIS A 1 98 ? 12.094 -1.368 1.626 1.00 89.00 98 HIS A O 1
ATOM 745 N N . ALA A 1 99 ? 12.782 -2.025 -0.406 1.00 87.06 99 ALA A N 1
ATOM 746 C CA . ALA A 1 99 ? 12.601 -3.448 -0.122 1.00 87.06 99 ALA A CA 1
ATOM 747 C C . ALA A 1 99 ? 13.556 -3.932 0.988 1.00 87.06 99 ALA A C 1
ATOM 749 O O . ALA A 1 99 ? 13.167 -4.699 1.869 1.00 87.06 99 ALA A O 1
ATOM 750 N N . THR A 1 100 ? 14.793 -3.432 0.984 1.00 86.25 100 THR A N 1
ATOM 751 C CA . THR A 1 100 ? 15.829 -3.780 1.965 1.00 86.25 100 THR A CA 1
ATOM 752 C C . THR A 1 100 ? 15.527 -3.215 3.357 1.00 86.25 100 THR A C 1
ATOM 754 O O . THR A 1 100 ? 15.779 -3.887 4.353 1.00 86.25 100 THR A O 1
ATOM 757 N N . SER A 1 101 ? 14.942 -2.019 3.455 1.00 88.19 101 SER A N 1
ATOM 758 C CA . SER A 1 101 ? 14.565 -1.379 4.725 1.00 88.19 101 SER A CA 1
ATOM 759 C C . SER A 1 101 ? 13.612 -2.250 5.552 1.00 88.19 101 SER A C 1
ATOM 761 O O . SER A 1 101 ? 13.795 -2.416 6.759 1.00 88.19 101 SER A O 1
ATOM 763 N N . VAL A 1 102 ? 12.653 -2.904 4.889 1.00 86.50 102 VAL A N 1
ATOM 764 C CA . VAL A 1 102 ? 11.750 -3.859 5.545 1.00 86.50 102 VAL A CA 1
ATOM 765 C C . VAL A 1 102 ? 12.532 -5.060 6.085 1.00 86.50 102 VAL A C 1
ATOM 767 O O . VAL A 1 102 ? 12.357 -5.439 7.241 1.00 86.50 102 VAL A O 1
ATOM 770 N N . ALA A 1 103 ? 13.448 -5.624 5.293 1.00 84.94 103 ALA A N 1
ATOM 771 C CA . ALA A 1 103 ? 14.274 -6.760 5.705 1.00 84.94 103 ALA A CA 1
ATOM 772 C C . ALA A 1 103 ? 15.223 -6.422 6.875 1.00 84.94 103 ALA A C 1
ATOM 774 O O . ALA A 1 103 ? 15.354 -7.218 7.806 1.00 84.94 103 ALA A O 1
ATOM 775 N N . LYS A 1 104 ? 15.812 -5.218 6.879 1.00 87.94 104 LYS A N 1
ATOM 776 C CA . LYS A 1 104 ? 16.676 -4.697 7.958 1.00 87.94 104 LYS A CA 1
ATOM 777 C C . LYS A 1 104 ? 15.957 -4.586 9.309 1.00 87.94 104 LYS A C 1
ATOM 779 O O . LYS A 1 104 ? 16.611 -4.562 10.341 1.00 87.94 104 LYS A O 1
ATOM 784 N N . THR A 1 105 ? 14.623 -4.557 9.327 1.00 86.50 105 THR A N 1
ATOM 785 C CA . THR A 1 105 ? 13.852 -4.570 10.585 1.00 86.50 105 THR A CA 1
ATOM 786 C C . THR A 1 105 ? 13.952 -5.927 11.301 1.00 86.50 105 THR A C 1
ATOM 788 O O . THR A 1 105 ? 13.820 -5.995 12.520 1.00 86.50 105 THR A O 1
ATOM 791 N N . PHE A 1 106 ? 14.201 -7.010 10.557 1.00 83.31 106 PHE A N 1
ATOM 792 C CA . PHE A 1 106 ? 14.236 -8.383 11.075 1.00 83.31 106 PHE A CA 1
ATOM 793 C C . PHE A 1 106 ? 15.640 -8.999 11.094 1.00 83.31 106 PHE A C 1
ATOM 795 O O . PHE A 1 106 ? 15.878 -9.962 11.821 1.00 83.31 106 PHE A O 1
ATOM 802 N N . LEU A 1 107 ? 16.564 -8.477 10.288 1.00 84.38 107 LEU A N 1
ATOM 803 C CA . LEU A 1 107 ? 17.917 -9.002 10.128 1.00 84.38 107 LEU A CA 1
ATOM 804 C C . LEU A 1 107 ? 18.932 -8.081 10.816 1.00 84.38 107 LEU A C 1
ATOM 806 O O . LEU A 1 107 ? 18.861 -6.867 10.681 1.00 84.38 107 LEU A O 1
ATOM 810 N N . MET A 1 108 ? 19.922 -8.662 11.499 1.00 78.06 108 MET A N 1
ATOM 811 C CA . MET A 1 108 ? 21.079 -7.917 12.033 1.00 78.06 108 MET A CA 1
ATOM 812 C C . MET A 1 108 ? 22.185 -7.695 10.990 1.00 78.06 108 MET A C 1
ATOM 814 O O . MET A 1 108 ? 23.191 -7.058 11.287 1.00 78.06 108 MET A O 1
ATOM 818 N N . SER A 1 109 ? 22.045 -8.269 9.796 1.00 74.81 109 SER A N 1
ATOM 819 C CA . SER A 1 109 ? 23.056 -8.204 8.743 1.00 74.81 109 SER A CA 1
ATOM 820 C C . SER A 1 109 ? 22.772 -7.061 7.774 1.00 74.81 109 SER A C 1
ATOM 822 O O . SER A 1 109 ? 21.644 -6.891 7.321 1.00 74.81 109 SER A O 1
ATOM 824 N N . ASP A 1 110 ? 23.825 -6.340 7.392 1.00 69.69 110 ASP A N 1
ATOM 825 C CA . ASP A 1 110 ? 23.745 -5.233 6.429 1.00 69.69 110 ASP A CA 1
ATOM 826 C C . ASP A 1 110 ? 23.636 -5.700 4.967 1.00 69.69 110 ASP A C 1
ATOM 828 O O . ASP A 1 110 ? 23.366 -4.897 4.072 1.00 69.69 110 ASP A O 1
ATOM 832 N N . CYS A 1 111 ? 23.847 -6.994 4.700 1.00 69.19 111 CYS A N 1
ATOM 833 C CA . CYS A 1 111 ? 23.755 -7.579 3.368 1.00 69.19 111 CYS A CA 1
ATOM 834 C C . CYS A 1 111 ? 22.427 -8.321 3.171 1.00 69.19 111 CYS A C 1
ATOM 836 O O . CYS A 1 111 ? 22.097 -9.263 3.889 1.00 69.19 111 CYS A O 1
ATOM 838 N N . VAL A 1 112 ? 21.674 -7.912 2.148 1.00 72.50 112 VAL A N 1
ATOM 839 C CA . VAL A 1 112 ? 20.430 -8.569 1.740 1.00 72.50 112 VAL A CA 1
ATOM 840 C C . VAL A 1 112 ? 20.606 -9.069 0.314 1.00 72.50 112 VAL A C 1
ATOM 842 O O . VAL A 1 112 ? 20.740 -8.284 -0.622 1.00 72.50 112 VAL A O 1
ATOM 845 N N . VAL A 1 113 ? 20.636 -10.392 0.155 1.00 74.88 113 VAL A N 1
ATOM 846 C CA . VAL A 1 113 ? 20.633 -11.043 -1.158 1.00 74.88 113 VAL A CA 1
ATOM 847 C C . VAL A 1 113 ? 19.193 -11.378 -1.502 1.00 74.88 113 VAL A C 1
ATOM 849 O O . VAL A 1 113 ? 18.508 -12.069 -0.750 1.00 74.88 113 VAL A O 1
ATOM 852 N N . VAL A 1 114 ? 18.732 -10.869 -2.638 1.00 69.88 114 VAL A N 1
ATOM 853 C CA . VAL A 1 114 ? 17.364 -11.069 -3.103 1.00 69.88 114 VAL A CA 1
ATOM 854 C C . VAL A 1 114 ? 17.390 -11.989 -4.314 1.00 69.88 114 VAL A C 1
ATOM 856 O O . VAL A 1 114 ? 17.905 -11.620 -5.365 1.00 69.88 114 VAL A O 1
ATOM 859 N N . GLU A 1 115 ? 16.796 -13.172 -4.181 1.00 71.50 115 GLU A N 1
ATOM 860 C CA . GLU A 1 115 ? 16.532 -14.063 -5.309 1.00 71.50 115 GLU A CA 1
ATOM 861 C C . GLU A 1 115 ? 15.071 -13.894 -5.746 1.00 71.50 115 GLU A C 1
ATOM 863 O O . GLU A 1 115 ? 14.133 -14.295 -5.051 1.00 71.50 115 GLU A O 1
ATOM 868 N N . ILE A 1 116 ? 14.859 -13.250 -6.896 1.00 65.56 116 ILE A N 1
ATOM 869 C CA . ILE A 1 116 ? 13.518 -13.052 -7.450 1.00 65.56 116 ILE A CA 1
ATOM 870 C C . ILE A 1 116 ? 13.165 -14.289 -8.273 1.00 65.56 116 ILE A C 1
ATOM 872 O O . ILE A 1 116 ? 13.536 -14.406 -9.438 1.00 65.56 116 ILE A O 1
ATOM 876 N N . LYS A 1 117 ? 12.425 -15.221 -7.671 1.00 58.34 117 LYS A N 1
ATOM 877 C CA . LYS A 1 117 ? 11.851 -16.348 -8.411 1.00 58.34 117 LYS A CA 1
ATOM 878 C C . LYS A 1 117 ? 10.818 -15.831 -9.417 1.00 58.34 117 LYS A C 1
ATOM 880 O O . LYS A 1 117 ? 9.985 -14.994 -9.057 1.00 58.34 117 LYS A O 1
ATOM 885 N N . GLU A 1 118 ? 10.861 -16.334 -10.652 1.00 57.97 118 GLU A N 1
ATOM 886 C CA . GLU A 1 118 ? 9.898 -15.964 -11.695 1.00 57.97 118 GLU A CA 1
ATOM 887 C C . GLU A 1 118 ? 8.452 -16.108 -11.190 1.00 57.97 118 GLU A C 1
ATOM 889 O O . GLU A 1 118 ? 8.131 -17.056 -10.455 1.00 57.97 118 GLU A O 1
ATOM 894 N N . PRO A 1 119 ? 7.565 -15.156 -11.530 1.00 54.38 119 PRO A N 1
ATOM 895 C CA . PRO A 1 119 ? 6.233 -15.120 -10.959 1.00 54.38 119 PRO A CA 1
ATOM 896 C C . PRO A 1 119 ? 5.424 -16.334 -11.424 1.00 54.38 119 PRO A C 1
ATOM 898 O O . PRO A 1 119 ? 5.084 -16.458 -12.598 1.00 54.38 119 PRO A O 1
ATOM 901 N N . LYS A 1 120 ? 5.018 -17.196 -10.485 1.00 50.16 120 LYS A N 1
ATOM 902 C CA . LYS A 1 120 ? 3.813 -18.008 -10.692 1.00 50.16 120 LYS A CA 1
ATOM 903 C C . LYS A 1 120 ? 2.629 -17.050 -10.797 1.00 50.16 120 LYS A C 1
ATOM 905 O O . LYS A 1 120 ? 2.481 -16.175 -9.942 1.00 50.16 120 LYS A O 1
ATOM 910 N N . SER A 1 121 ? 1.813 -17.212 -11.838 1.00 43.47 121 SER A N 1
ATOM 911 C CA . SER A 1 121 ? 0.578 -16.452 -12.038 1.00 43.47 121 SER A CA 1
ATOM 912 C C . SER A 1 121 ? -0.266 -16.517 -10.768 1.00 43.47 121 SER A C 1
ATOM 914 O O . SER A 1 121 ? -0.746 -17.587 -10.389 1.00 43.47 121 SER A O 1
ATOM 916 N N . VAL A 1 122 ? -0.421 -15.383 -10.092 1.00 51.78 122 VAL A N 1
ATOM 917 C CA . VAL A 1 122 ? -1.391 -15.271 -9.007 1.00 51.78 122 VAL A CA 1
ATOM 918 C C . VAL A 1 122 ? -2.758 -15.286 -9.692 1.00 51.78 122 VAL A C 1
ATOM 920 O O . VAL A 1 122 ? -2.946 -14.484 -10.611 1.00 51.78 122 VAL A O 1
ATOM 923 N N . PRO A 1 123 ? -3.681 -16.202 -9.351 1.00 44.31 123 PRO A N 1
ATOM 924 C CA . PRO A 1 123 ? -5.024 -16.137 -9.904 1.00 44.31 123 PRO A CA 1
ATOM 925 C C . PRO A 1 123 ? -5.597 -14.771 -9.530 1.00 44.31 123 PRO A C 1
ATOM 927 O O . PRO A 1 123 ? -5.576 -14.395 -8.356 1.00 44.31 123 PRO A O 1
ATOM 930 N N . ALA A 1 124 ? -6.037 -14.010 -10.532 1.00 50.59 124 ALA A N 1
ATOM 931 C CA . ALA A 1 124 ? -6.826 -12.814 -10.300 1.00 50.59 124 ALA A CA 1
ATOM 932 C C . ALA A 1 124 ? -7.999 -13.244 -9.414 1.00 50.59 124 ALA A C 1
ATOM 934 O O . ALA A 1 124 ? -8.793 -14.091 -9.820 1.00 50.59 124 ALA A O 1
ATOM 935 N N . GLY A 1 125 ? -8.041 -12.759 -8.171 1.00 46.34 125 GLY A N 1
ATOM 936 C CA . GLY A 1 125 ? -9.189 -12.997 -7.312 1.00 46.34 125 GLY A CA 1
ATOM 937 C C . GLY A 1 125 ? -10.406 -12.481 -8.061 1.00 46.34 125 GLY A C 1
ATOM 938 O O . GLY A 1 125 ? -10.419 -11.315 -8.458 1.00 46.34 125 GLY A O 1
ATOM 939 N N . ASN A 1 126 ? -11.375 -13.358 -8.329 1.00 41.25 126 ASN A N 1
ATOM 940 C CA . ASN A 1 126 ? -12.631 -12.935 -8.928 1.00 41.25 126 ASN A CA 1
ATOM 941 C C . ASN A 1 126 ? -13.169 -11.757 -8.101 1.00 41.25 126 ASN A C 1
ATOM 943 O O . ASN A 1 126 ? -13.149 -11.851 -6.868 1.00 41.25 126 ASN A O 1
ATOM 947 N N . PRO A 1 127 ? -13.626 -10.663 -8.736 1.00 49.84 127 PRO A N 1
ATOM 948 C CA . PRO A 1 127 ? -14.328 -9.619 -8.011 1.00 49.84 127 PRO A CA 1
ATOM 949 C C . PRO A 1 127 ? -15.503 -10.292 -7.306 1.00 49.84 127 PRO A C 1
ATOM 951 O O . PRO A 1 127 ? -16.357 -10.894 -7.958 1.00 49.84 127 PRO A O 1
ATOM 954 N N . VAL A 1 128 ? -15.466 -10.286 -5.973 1.00 56.19 128 VAL A N 1
ATOM 955 C CA . VAL A 1 128 ? -16.541 -10.832 -5.149 1.00 56.19 128 VAL A CA 1
ATOM 956 C C . VAL A 1 128 ? -17.790 -10.059 -5.538 1.00 56.19 128 VAL A C 1
ATOM 958 O O . VAL A 1 128 ? -17.800 -8.826 -5.524 1.00 56.19 128 VAL A O 1
ATOM 961 N N . ASP A 1 129 ? -18.802 -10.787 -5.979 1.00 48.22 129 ASP A N 1
ATOM 962 C CA . ASP A 1 129 ? -20.077 -10.230 -6.359 1.00 48.22 129 ASP A CA 1
ATOM 963 C C . ASP A 1 129 ? -20.679 -9.512 -5.148 1.00 48.22 129 ASP A C 1
ATOM 965 O O . ASP A 1 129 ? -20.924 -10.070 -4.082 1.00 48.22 129 ASP A O 1
ATOM 969 N N . ASN A 1 130 ? -20.946 -8.226 -5.316 1.00 49.66 130 ASN A N 1
ATOM 970 C CA . ASN A 1 130 ? -21.622 -7.375 -4.342 1.00 49.66 130 ASN A CA 1
ATOM 971 C C . ASN A 1 130 ? -23.123 -7.710 -4.194 1.00 49.66 130 ASN A C 1
ATOM 973 O O . ASN A 1 130 ? -23.899 -6.877 -3.736 1.00 49.66 130 ASN A O 1
ATOM 977 N N . SER A 1 131 ? -23.537 -8.927 -4.561 1.00 49.00 131 SER A N 1
ATOM 978 C CA . SER A 1 131 ? -24.926 -9.388 -4.514 1.00 49.00 131 SER A CA 1
ATOM 979 C C . SER A 1 131 ? -25.333 -9.967 -3.148 1.00 49.00 131 SER A C 1
ATOM 981 O O . SER A 1 131 ? -26.520 -10.163 -2.896 1.00 49.00 131 SER A O 1
ATOM 983 N N . GLY A 1 132 ? -24.367 -10.213 -2.250 1.00 38.09 132 GLY A N 1
ATOM 984 C CA . GLY A 1 132 ? -24.582 -10.965 -1.007 1.00 38.09 132 GLY A CA 1
ATOM 985 C C . GLY A 1 132 ? -24.434 -10.205 0.315 1.00 38.09 132 GLY A C 1
ATOM 986 O O . GLY A 1 132 ? -24.594 -10.823 1.366 1.00 38.09 132 GLY A O 1
ATOM 987 N N . LEU A 1 133 ? -24.139 -8.899 0.321 1.00 39.91 133 LEU A N 1
ATOM 988 C CA . LEU A 1 133 ? -24.062 -8.131 1.574 1.00 39.91 133 LEU A CA 1
ATOM 989 C C . LEU A 1 133 ? -25.460 -7.641 1.994 1.00 39.91 133 LEU A C 1
ATOM 991 O O . LEU A 1 133 ? -25.800 -6.471 1.851 1.00 39.91 133 LEU A O 1
ATOM 995 N N . HIS A 1 134 ? -26.282 -8.557 2.505 1.00 32.00 134 HIS A N 1
ATOM 996 C CA . HIS A 1 134 ? -27.455 -8.199 3.300 1.00 32.00 134 HIS A CA 1
ATOM 997 C C . HIS A 1 134 ? -27.035 -8.034 4.769 1.00 32.00 134 HIS A C 1
ATOM 999 O O . HIS A 1 134 ? -26.772 -9.022 5.455 1.00 32.00 134 HIS A O 1
ATOM 1005 N N . PHE A 1 135 ? -26.999 -6.783 5.229 1.00 35.28 135 PHE A N 1
ATOM 1006 C CA . PHE A 1 135 ? -27.224 -6.393 6.622 1.00 35.28 135 PHE A CA 1
ATOM 1007 C C . PHE A 1 135 ? -28.425 -5.452 6.663 1.00 35.28 135 PHE A C 1
ATOM 1009 O O . PHE A 1 135 ? -28.510 -4.587 5.761 1.00 35.28 135 PHE A O 1
#